Protein AF-A0A0G0HIB1-F1 (afdb_monomer)

InterPro domains:
  IPR001848 Small ribosomal subunit protein uS10 [PR00971] (5-18)
  IPR001848 Small ribosomal subunit protein uS10 [PR00971] (40-55)
  IPR001848 Small ribosomal subunit protein uS10 [PTHR11700] (4-53)
  IPR018268 Small ribosomal subunit protein uS10, conserved site [PS00361] (29-44)
  IPR027486 Small ribosomal subunit protein uS10 domain [PF00338] (7-54)
  IPR036838 Small ribosomal subunit protein uS10 domain superfamily [G3DSA:3.30.70.600] (1-54)
  IPR036838 Small ribosomal subunit protein uS10 domain superfamily [SSF54999] (5-53)

Foldseek 3Di:
DPPDDDDDDDDDPDPVVRVVVLVVVVVVCVVVVHDDDHDDDDDDDDDDDDDDDDDD

Radius of gyration: 18.29 Å; Cα contacts (8 Å, |Δi|>4): 13; chains: 1; bounding box: 45×30×46 Å

pLDDT: mean 87.25, std 9.42, range [48.78, 95.31]

Secondary structure (DSSP, 8-state):
------------S-HHHHHHHHHHHHHHHHHTT---PPP---PPP------PPPP-

Organism: NCBI:txid1618481

Solvent-accessible surface area (backbone atoms only — not comparable to full-atom values): 4190 Å² total; per-residue (Å²): 128,84,79,81,80,85,84,87,84,90,84,69,93,51,67,69,61,48,53,55,51,49,52,54,50,51,55,52,38,55,75,70,70,53,93,77,81,74,94,76,90,70,88,83,86,82,86,87,84,88,78,88,76,84,84,131

Mean predicted aligned error: 6.65 Å

Sequence (56 aa):
MPKGRIRIRLKAYDHRLIDETCQKLVDAAIKTGASIIGPVPLPTKKEVYVVNKPLE

Structure (mmCIF, N/CA/C/O backbone):
data_AF-A0A0G0HIB1-F1
#
_entry.id   AF-A0A0G0HIB1-F1
#
loop_
_atom_site.group_PDB
_atom_site.id
_atom_site.type_symbol
_atom_site.label_atom_id
_atom_site.label_alt_id
_atom_site.label_comp_id
_atom_site.label_asym_id
_atom_site.label_entity_id
_atom_site.label_seq_id
_atom_site.pdbx_PDB_ins_code
_atom_site.Cartn_x
_atom_site.Cartn_y
_atom_site.Cartn_z
_atom_site.occupancy
_atom_site.B_iso_or_equiv
_atom_site.auth_seq_id
_atom_site.auth_comp_id
_atom_site.auth_asym_id
_atom_site.auth_atom_id
_atom_site.pdbx_PDB_model_num
ATOM 1 N N . MET A 1 1 ? -13.418 21.913 16.600 1.00 48.78 1 MET A N 1
ATOM 2 C CA . MET A 1 1 ? -12.073 21.371 16.293 1.00 48.78 1 MET A CA 1
ATOM 3 C C . MET A 1 1 ? -12.096 20.832 14.873 1.00 48.78 1 MET A C 1
ATOM 5 O O . MET A 1 1 ? -13.009 20.060 14.586 1.00 48.78 1 MET A O 1
ATOM 9 N N . PRO A 1 2 ? -11.193 21.237 13.964 1.0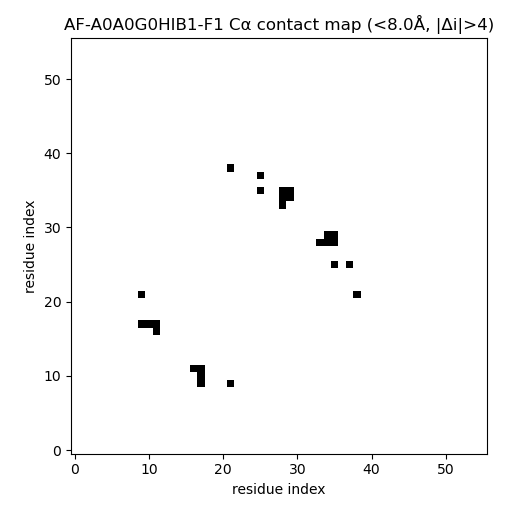0 50.41 2 PRO A N 1
ATOM 10 C CA . PRO A 1 2 ? -11.141 20.611 12.651 1.00 50.41 2 PRO A CA 1
ATOM 11 C C . PRO A 1 2 ? -10.820 19.130 12.864 1.00 50.41 2 PRO A C 1
ATOM 13 O O . PRO A 1 2 ? -9.778 18.790 13.419 1.00 50.41 2 PRO A O 1
ATOM 16 N N . LYS A 1 3 ? -11.745 18.243 12.484 1.00 66.50 3 LYS A N 1
ATOM 17 C CA . LYS A 1 3 ? -11.466 16.807 12.417 1.00 66.50 3 LYS A CA 1
ATOM 18 C C . LYS A 1 3 ? -10.340 16.640 11.394 1.00 66.50 3 LYS A C 1
ATOM 20 O O . LYS A 1 3 ? -10.581 16.792 10.197 1.00 66.50 3 LYS A O 1
ATOM 25 N N . GLY A 1 4 ? -9.108 16.438 11.862 1.00 76.81 4 GLY A N 1
ATOM 26 C CA . GLY A 1 4 ? -7.941 16.277 10.998 1.00 76.81 4 GLY A CA 1
ATOM 27 C C . GLY A 1 4 ? -8.191 15.150 9.999 1.00 76.81 4 GLY A C 1
ATOM 28 O O . GLY A 1 4 ? -8.528 14.036 10.392 1.00 76.81 4 GLY A O 1
ATOM 29 N N . ARG A 1 5 ? -8.083 15.444 8.700 1.00 82.12 5 ARG A N 1
ATOM 30 C CA . ARG A 1 5 ? -8.301 14.462 7.633 1.00 82.12 5 ARG A CA 1
ATOM 31 C C . ARG A 1 5 ? -6.955 13.994 7.102 1.00 82.12 5 ARG A C 1
ATOM 33 O O . ARG A 1 5 ? -6.263 14.748 6.424 1.00 82.12 5 ARG A O 1
ATOM 40 N N . ILE A 1 6 ? -6.609 12.744 7.379 1.00 85.38 6 ILE A N 1
ATOM 41 C CA . ILE A 1 6 ? -5.388 12.112 6.875 1.00 85.38 6 ILE A CA 1
ATOM 42 C C . ILE A 1 6 ? -5.681 11.536 5.483 1.00 85.38 6 ILE A C 1
ATOM 44 O O . ILE A 1 6 ? -6.712 10.897 5.272 1.00 85.38 6 ILE A O 1
ATOM 48 N N . ARG A 1 7 ? -4.798 11.787 4.511 1.00 87.69 7 ARG A N 1
ATOM 49 C CA . ARG A 1 7 ? -4.862 11.194 3.165 1.00 87.69 7 ARG A CA 1
ATOM 50 C C . ARG A 1 7 ? -3.598 10.377 2.929 1.00 87.69 7 ARG A C 1
ATOM 52 O O . ARG A 1 7 ? -2.508 10.937 2.911 1.00 87.69 7 ARG A O 1
ATOM 59 N N . ILE A 1 8 ? -3.757 9.074 2.728 1.00 88.69 8 ILE A N 1
ATOM 60 C CA . ILE A 1 8 ? -2.653 8.135 2.505 1.00 88.69 8 IL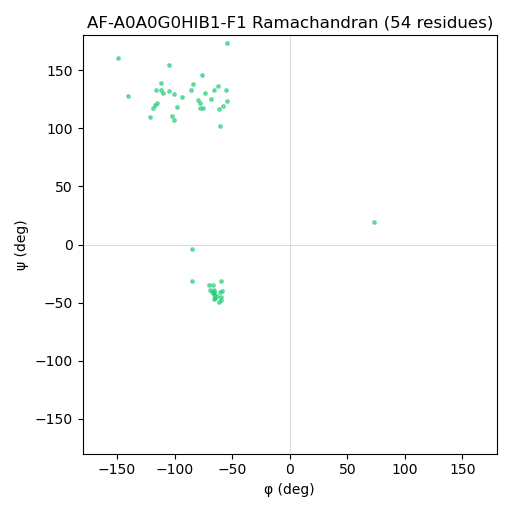E A CA 1
ATOM 61 C C . ILE A 1 8 ? -2.630 7.776 1.019 1.00 88.69 8 ILE A C 1
ATOM 63 O O . ILE A 1 8 ? -3.672 7.470 0.441 1.00 88.69 8 ILE A O 1
ATOM 67 N N . ARG A 1 9 ? -1.454 7.827 0.385 1.00 90.50 9 ARG A N 1
ATOM 68 C CA . ARG A 1 9 ? -1.268 7.405 -1.010 1.00 90.50 9 ARG A CA 1
ATOM 69 C C . ARG A 1 9 ? -0.224 6.301 -1.062 1.00 90.50 9 ARG A C 1
ATOM 71 O O . ARG A 1 9 ? 0.954 6.567 -0.849 1.00 90.50 9 ARG A O 1
ATOM 78 N N . LEU A 1 10 ? -0.666 5.085 -1.351 1.00 90.75 10 LEU A N 1
ATOM 79 C CA . LEU A 1 10 ? 0.209 3.926 -1.493 1.00 90.75 10 LEU A CA 1
ATOM 80 C C . LEU A 1 10 ? 0.776 3.874 -2.918 1.00 90.75 10 LEU A C 1
ATOM 82 O O . LEU A 1 10 ? 0.065 4.148 -3.887 1.00 90.75 10 LEU A O 1
ATOM 86 N N . LYS A 1 11 ? 2.067 3.560 -3.040 1.00 91.19 11 LYS A N 1
ATOM 87 C CA . LYS A 1 11 ? 2.758 3.324 -4.312 1.00 91.19 11 LYS A CA 1
ATOM 88 C C . LYS A 1 11 ? 3.725 2.162 -4.124 1.00 91.19 11 LYS A C 1
ATOM 90 O O . LYS A 1 11 ? 4.548 2.207 -3.217 1.00 91.19 11 LYS A O 1
ATOM 95 N N . ALA A 1 12 ? 3.637 1.166 -4.990 1.00 92.88 12 ALA A N 1
ATOM 96 C CA . ALA A 1 12 ? 4.563 0.045 -5.045 1.00 92.88 12 ALA A CA 1
ATOM 97 C C . ALA A 1 12 ? 4.672 -0.443 -6.494 1.00 92.88 12 ALA A C 1
ATOM 99 O O . ALA A 1 12 ? 3.795 -0.153 -7.309 1.00 92.88 12 ALA A O 1
ATOM 100 N N . TYR A 1 13 ? 5.742 -1.176 -6.799 1.00 91.44 13 TYR A N 1
ATOM 101 C CA . TYR A 1 13 ? 5.902 -1.854 -8.088 1.00 91.44 13 TYR A CA 1
ATOM 102 C C . TYR A 1 13 ? 5.213 -3.223 -8.114 1.00 91.44 13 TYR A C 1
ATOM 104 O O . TYR A 1 13 ? 4.728 -3.642 -9.160 1.00 91.44 13 TYR A O 1
ATOM 112 N N . ASP A 1 14 ? 5.148 -3.903 -6.966 1.00 93.62 14 ASP A N 1
ATOM 113 C CA . ASP A 1 14 ? 4.443 -5.175 -6.812 1.00 93.62 14 ASP A CA 1
ATOM 114 C C . ASP A 1 14 ? 3.007 -4.940 -6.322 1.00 93.62 14 ASP A C 1
ATOM 116 O O . ASP A 1 14 ? 2.786 -4.286 -5.298 1.00 93.62 14 ASP A O 1
ATOM 120 N N . HIS A 1 15 ? 2.039 -5.499 -7.052 1.00 90.44 15 HIS A N 1
ATOM 121 C CA . HIS A 1 15 ? 0.618 -5.441 -6.719 1.00 90.44 15 HIS A CA 1
ATOM 122 C C . HIS A 1 15 ? 0.284 -6.229 -5.440 1.00 90.44 15 HIS A C 1
ATOM 124 O O . HIS A 1 15 ? -0.530 -5.788 -4.635 1.00 90.44 15 HIS A O 1
ATOM 130 N N . ARG A 1 16 ? 0.959 -7.357 -5.182 1.00 94.56 16 ARG A N 1
ATOM 131 C CA . ARG A 1 16 ? 0.646 -8.206 -4.019 1.00 94.56 16 ARG A CA 1
ATOM 132 C C . ARG A 1 16 ? 0.955 -7.494 -2.709 1.00 94.56 16 ARG A C 1
ATOM 134 O O . ARG A 1 16 ? 0.159 -7.516 -1.775 1.00 94.56 16 ARG A O 1
ATOM 141 N N . LEU A 1 17 ? 2.104 -6.822 -2.671 1.00 94.88 17 LEU A N 1
ATOM 142 C CA . LEU A 1 17 ? 2.568 -6.089 -1.498 1.00 94.88 17 LEU A CA 1
ATOM 143 C C . LEU A 1 17 ? 1.648 -4.902 -1.175 1.00 94.88 17 LEU A C 1
ATOM 145 O O . LEU A 1 17 ? 1.351 -4.646 -0.004 1.00 94.88 17 LEU A O 1
ATOM 149 N N . ILE A 1 18 ? 1.202 -4.161 -2.197 1.00 93.44 18 ILE A N 1
ATOM 150 C CA . ILE A 1 18 ? 0.323 -3.005 -1.984 1.00 93.44 18 ILE A CA 1
ATOM 151 C C . ILE A 1 18 ? -1.062 -3.436 -1.509 1.00 93.44 18 ILE A C 1
ATOM 153 O O . ILE A 1 18 ? -1.581 -2.801 -0.593 1.00 93.44 18 ILE A O 1
ATOM 157 N N . ASP A 1 19 ? -1.605 -4.531 -2.040 1.00 92.75 19 ASP A N 1
ATOM 158 C CA . ASP A 1 19 ? -2.906 -5.064 -1.629 1.00 92.75 19 ASP A 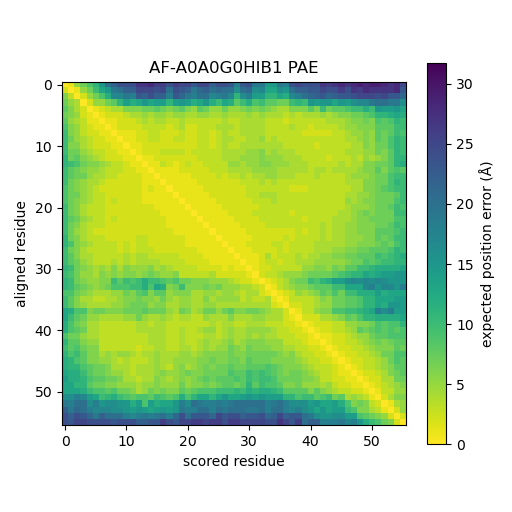CA 1
ATOM 159 C C . ASP A 1 19 ? -2.867 -5.567 -0.178 1.00 92.75 19 ASP A C 1
ATOM 161 O O . ASP A 1 19 ? -3.700 -5.168 0.641 1.00 92.75 19 ASP A O 1
ATOM 165 N N . GLU A 1 20 ? -1.844 -6.349 0.187 1.00 95.31 20 GLU A N 1
ATOM 166 C CA . GLU A 1 20 ? -1.652 -6.833 1.561 1.00 95.31 20 GLU A CA 1
ATOM 167 C C . GLU A 1 20 ? -1.503 -5.671 2.558 1.00 95.31 20 GLU A C 1
ATOM 169 O O . GLU A 1 20 ? -2.119 -5.651 3.628 1.00 95.31 20 GLU A O 1
ATOM 174 N N . THR A 1 21 ? -0.696 -4.670 2.204 1.00 94.44 21 THR A N 1
ATOM 175 C CA . THR A 1 21 ? -0.480 -3.486 3.047 1.00 94.44 21 THR A CA 1
ATOM 176 C C . THR A 1 21 ? -1.753 -2.656 3.176 1.00 94.44 21 THR A C 1
ATOM 178 O O . THR A 1 21 ? -2.053 -2.138 4.255 1.00 94.44 21 THR A O 1
ATOM 181 N N . CYS A 1 22 ? -2.520 -2.532 2.091 1.00 93.75 22 CYS A N 1
ATOM 182 C CA . CYS A 1 22 ? -3.779 -1.806 2.096 1.00 93.75 22 CYS A CA 1
ATOM 183 C C . CYS A 1 22 ? -4.789 -2.468 3.037 1.00 93.75 22 CYS A C 1
ATOM 185 O O . CYS A 1 22 ? -5.376 -1.780 3.874 1.00 93.75 22 CYS A O 1
ATOM 187 N N . GLN A 1 23 ? -4.901 -3.798 2.986 1.00 93.38 23 GLN A N 1
ATOM 188 C CA . GLN A 1 23 ? -5.769 -4.558 3.881 1.00 93.38 23 GLN A CA 1
ATOM 189 C C . GLN A 1 23 ? -5.384 -4.356 5.354 1.00 93.38 23 GLN A C 1
ATOM 191 O O . GLN A 1 23 ? -6.232 -4.005 6.174 1.00 93.38 23 GLN A O 1
ATOM 196 N N . LYS A 1 24 ? -4.088 -4.461 5.683 1.00 93.94 24 LYS A N 1
ATOM 197 C CA . LYS A 1 24 ? -3.585 -4.230 7.051 1.00 93.94 24 LYS A CA 1
ATOM 198 C C . LYS A 1 24 ? -3.912 -2.827 7.571 1.00 93.94 24 LYS A C 1
ATOM 200 O O . LYS A 1 24 ? -4.262 -2.669 8.741 1.00 93.94 24 LYS A O 1
ATOM 205 N N . LEU A 1 25 ? -3.800 -1.805 6.720 1.00 91.75 25 LEU A N 1
ATOM 206 C CA . LEU A 1 25 ? -4.132 -0.423 7.079 1.00 91.75 25 LEU A CA 1
ATOM 207 C C . LEU A 1 25 ? -5.629 -0.237 7.320 1.00 91.75 25 LEU A C 1
ATOM 209 O O . LEU A 1 25 ? -6.008 0.450 8.270 1.00 91.75 25 LEU A O 1
ATOM 213 N N . VAL A 1 26 ? -6.468 -0.852 6.487 1.00 91.50 26 VAL A N 1
ATOM 214 C CA . VAL A 1 26 ? -7.924 -0.832 6.659 1.00 91.50 26 VAL A CA 1
ATOM 215 C C . VAL A 1 26 ? -8.301 -1.491 7.984 1.00 91.50 26 VAL A C 1
ATOM 217 O O . VAL A 1 26 ? -8.988 -0.865 8.790 1.00 91.50 26 VAL A O 1
ATOM 220 N N . ASP A 1 27 ? -7.775 -2.681 8.275 1.00 92.88 27 ASP A N 1
ATOM 221 C CA . ASP A 1 27 ? -8.053 -3.394 9.527 1.00 92.88 27 ASP A CA 1
ATOM 222 C C . ASP A 1 27 ? -7.602 -2.594 10.760 1.00 92.88 27 ASP A C 1
ATOM 224 O O . ASP A 1 27 ? -8.310 -2.531 11.768 1.00 92.88 27 ASP A O 1
ATOM 228 N N . ALA A 1 28 ? -6.436 -1.943 10.693 1.00 91.94 28 ALA A N 1
ATOM 229 C CA . ALA A 1 28 ? -5.932 -1.095 11.773 1.00 91.94 28 ALA A CA 1
ATOM 230 C C . ALA A 1 28 ? -6.806 0.153 11.994 1.00 91.94 28 ALA A C 1
ATOM 232 O O . ALA A 1 28 ? -7.092 0.534 13.133 1.00 91.94 28 ALA A O 1
ATOM 233 N N . ALA A 1 29 ? -7.271 0.784 10.917 1.00 90.31 29 ALA A N 1
ATOM 234 C CA . ALA A 1 29 ? -8.136 1.953 11.006 1.00 90.31 29 ALA A CA 1
ATOM 235 C C . ALA A 1 29 ? -9.544 1.588 11.525 1.00 90.31 29 ALA A C 1
ATOM 237 O O . ALA A 1 29 ? -10.117 2.338 12.315 1.00 90.31 29 ALA A O 1
ATOM 238 N N . ILE A 1 30 ? -10.066 0.407 11.168 1.00 89.62 30 ILE A N 1
ATOM 239 C CA . ILE A 1 30 ? -11.326 -0.118 11.720 1.00 89.62 30 ILE A CA 1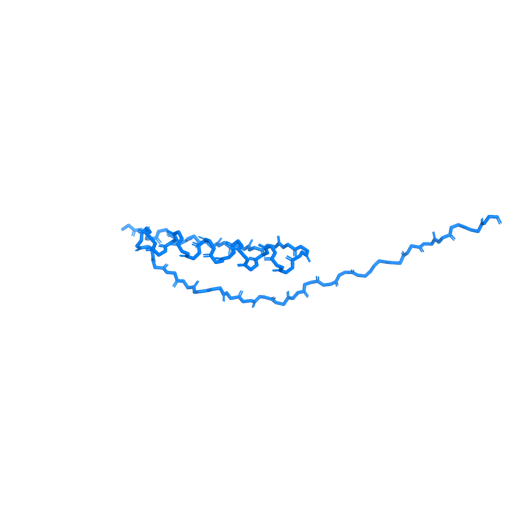
ATOM 240 C C . ILE A 1 30 ? -11.172 -0.385 13.221 1.00 89.62 30 ILE A C 1
ATOM 242 O O . ILE A 1 30 ? -12.013 0.048 14.008 1.00 89.62 30 ILE A O 1
ATOM 246 N N . LYS A 1 31 ? -10.071 -1.025 13.642 1.00 92.25 31 LYS A N 1
ATOM 247 C CA . LYS A 1 31 ? -9.779 -1.293 15.065 1.00 92.25 31 LYS A CA 1
ATOM 248 C C . LYS A 1 31 ? -9.681 -0.026 15.915 1.00 92.25 31 LYS A C 1
ATOM 250 O O . LYS A 1 31 ? -10.022 -0.060 17.091 1.00 92.25 31 LYS A O 1
ATOM 255 N N . THR A 1 32 ? -9.225 1.083 15.338 1.00 87.94 32 THR A N 1
ATOM 256 C CA . THR A 1 32 ? -9.138 2.379 16.035 1.00 87.94 32 THR A CA 1
ATOM 257 C C . THR A 1 32 ? -10.446 3.177 16.008 1.00 87.94 32 THR A C 1
ATOM 259 O O . THR A 1 32 ? -10.524 4.229 16.640 1.00 87.94 32 THR A O 1
ATOM 262 N N . GLY A 1 33 ? -11.484 2.697 15.311 1.00 83.75 33 GLY A N 1
ATOM 263 C CA . GLY A 1 33 ? -12.779 3.376 15.204 1.00 83.75 33 GLY A CA 1
ATOM 264 C C . GLY A 1 33 ? -12.758 4.617 14.304 1.00 83.75 33 GLY A C 1
ATOM 265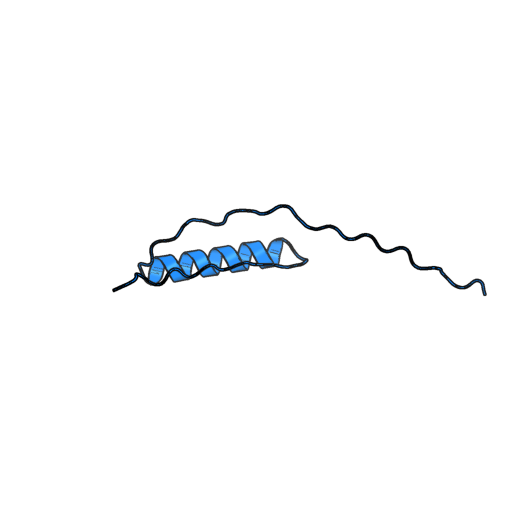 O O . GLY A 1 33 ? -13.634 5.478 14.414 1.00 83.75 33 GLY A O 1
ATOM 266 N N . ALA A 1 34 ? -11.760 4.744 13.424 1.00 83.81 34 ALA A N 1
ATOM 267 C CA . ALA A 1 34 ? -11.658 5.867 12.502 1.00 83.81 34 ALA A CA 1
ATOM 268 C C . ALA A 1 34 ? -12.651 5.730 11.332 1.00 83.81 34 ALA A C 1
ATOM 270 O O . ALA A 1 34 ? -12.914 4.639 10.832 1.00 83.81 34 ALA A O 1
ATOM 271 N N . SER A 1 35 ? -13.184 6.858 10.850 1.00 83.94 35 SER A N 1
ATOM 272 C CA . SER A 1 35 ? -14.021 6.885 9.644 1.00 83.94 35 SER A CA 1
ATOM 273 C C . SER A 1 35 ? -13.140 6.812 8.394 1.00 83.94 35 SER A C 1
ATOM 275 O O . SER A 1 35 ? -12.318 7.701 8.155 1.00 83.94 35 SER A O 1
ATOM 277 N N . ILE A 1 36 ? -13.304 5.746 7.609 1.00 84.38 36 ILE A N 1
ATOM 278 C CA . ILE A 1 36 ? -12.466 5.435 6.446 1.00 84.38 36 ILE A CA 1
ATOM 279 C C . ILE A 1 36 ? -13.289 5.586 5.171 1.00 84.38 36 ILE A C 1
ATOM 281 O O . ILE A 1 36 ? -14.437 5.159 5.088 1.00 84.38 36 ILE A O 1
ATOM 285 N N . ILE A 1 37 ? -12.662 6.159 4.151 1.00 83.31 37 ILE A N 1
ATOM 286 C CA . ILE A 1 37 ? -13.101 6.032 2.765 1.00 83.31 37 ILE A CA 1
ATOM 287 C C . ILE A 1 37 ? -12.213 4.930 2.199 1.00 83.31 37 ILE A C 1
ATOM 289 O O . ILE A 1 37 ? -10.992 5.063 2.277 1.00 83.31 37 ILE A O 1
ATOM 293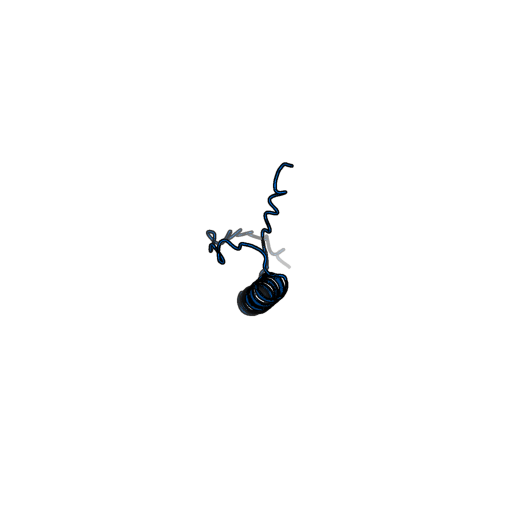 N N . GLY A 1 38 ? -12.819 3.823 1.763 1.00 82.06 38 GLY A N 1
ATOM 294 C CA . GLY A 1 38 ? -12.117 2.595 1.377 1.00 82.06 38 GLY A CA 1
ATOM 295 C C . GLY A 1 38 ? -11.032 2.798 0.308 1.00 82.06 38 GLY A C 1
ATOM 296 O O . GLY A 1 38 ? -10.879 3.896 -0.234 1.00 82.06 38 GLY A O 1
ATOM 297 N N . PRO A 1 39 ? -10.257 1.752 -0.010 1.00 86.25 39 PRO A N 1
ATOM 298 C CA . PRO A 1 39 ? -9.190 1.854 -0.996 1.00 86.25 39 PRO A CA 1
ATOM 299 C C . PRO A 1 39 ? -9.733 2.306 -2.352 1.00 86.25 39 PRO A C 1
ATOM 301 O O . PRO A 1 39 ? -10.570 1.641 -2.955 1.00 86.25 39 PRO A O 1
ATOM 304 N N . VAL A 1 40 ? -9.249 3.453 -2.830 1.00 90.06 40 VAL A N 1
ATOM 305 C CA . VAL A 1 40 ? -9.575 3.965 -4.163 1.00 90.06 40 VAL A CA 1
ATOM 306 C C . VAL A 1 40 ? -8.404 3.636 -5.087 1.00 90.06 40 VAL A C 1
ATOM 308 O O . VAL A 1 40 ? -7.348 4.268 -4.954 1.00 90.06 40 VAL A O 1
ATOM 311 N N . PRO A 1 41 ? -8.549 2.662 -6.006 1.00 88.25 41 PRO A N 1
ATOM 312 C CA . PRO A 1 41 ? -7.498 2.349 -6.957 1.00 88.25 41 PRO A CA 1
ATOM 313 C C . PRO A 1 41 ? -7.294 3.537 -7.896 1.00 88.25 41 PRO A C 1
ATOM 315 O O . PRO A 1 41 ? -8.239 4.124 -8.425 1.00 88.25 41 PRO A O 1
ATOM 318 N N . LEU A 1 42 ? -6.033 3.907 -8.084 1.00 90.38 42 LEU A N 1
ATOM 319 C CA . LEU A 1 42 ? -5.628 4.951 -9.014 1.00 90.38 42 LEU A CA 1
ATOM 320 C C . LEU A 1 42 ? -5.010 4.314 -10.262 1.00 90.38 42 LEU A C 1
ATOM 322 O O . LEU A 1 42 ? -4.447 3.225 -10.162 1.00 90.38 42 LEU A O 1
ATOM 326 N N . PRO A 1 43 ? -5.044 4.998 -11.417 1.00 91.88 43 PRO A N 1
ATOM 327 C CA . PRO A 1 43 ? -4.385 4.514 -12.622 1.00 91.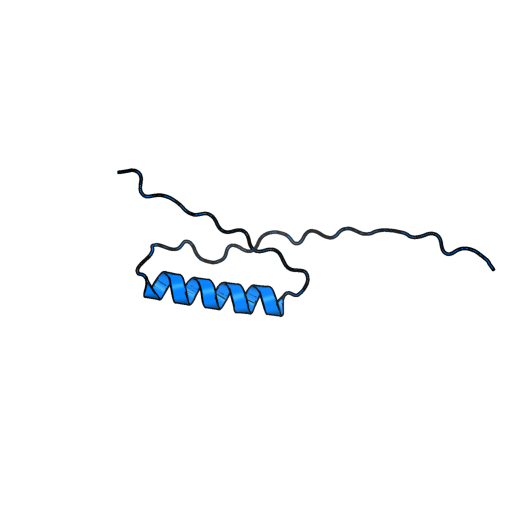88 43 PRO A CA 1
ATOM 328 C C . PRO A 1 43 ? -2.897 4.229 -12.389 1.00 91.88 43 PRO A C 1
ATOM 330 O O . PRO A 1 43 ? -2.171 5.059 -11.827 1.00 91.88 43 PRO A O 1
ATOM 333 N N . THR A 1 44 ? -2.438 3.071 -12.858 1.00 91.12 44 THR A N 1
ATOM 334 C CA . THR A 1 44 ? -1.030 2.675 -12.797 1.00 91.12 44 THR A CA 1
ATOM 335 C C . THR A 1 44 ? -0.200 3.552 -13.726 1.00 91.12 44 THR A C 1
ATOM 337 O O . THR A 1 44 ? -0.468 3.640 -14.924 1.00 91.12 44 THR A O 1
ATOM 340 N N . LYS A 1 45 ? 0.841 4.189 -13.185 1.00 90.50 45 LYS A N 1
ATOM 341 C CA . LYS A 1 45 ? 1.831 4.895 -14.001 1.00 90.50 45 LYS A CA 1
ATOM 342 C C . LYS A 1 45 ? 2.813 3.884 -14.577 1.00 90.50 45 LYS A C 1
ATOM 344 O O . LYS A 1 45 ? 3.435 3.143 -13.822 1.00 90.50 45 LYS A O 1
ATOM 349 N N . LYS A 1 46 ? 2.951 3.873 -15.899 1.00 91.12 46 LYS A N 1
ATOM 350 C CA . LYS A 1 46 ? 3.929 3.057 -16.616 1.00 91.12 46 LYS A CA 1
ATOM 351 C C . LYS A 1 46 ? 4.898 3.988 -17.333 1.00 91.12 46 LYS A C 1
ATOM 353 O O . LYS A 1 46 ? 4.476 4.772 -18.175 1.00 91.12 46 LYS A O 1
ATOM 358 N N . GLU A 1 47 ? 6.174 3.886 -16.995 1.00 92.00 47 GLU A N 1
ATOM 359 C CA . GLU A 1 47 ? 7.254 4.607 -17.666 1.00 92.00 47 GLU A CA 1
ATOM 360 C C . GLU A 1 47 ? 8.081 3.594 -18.460 1.00 92.00 47 GLU A C 1
ATOM 362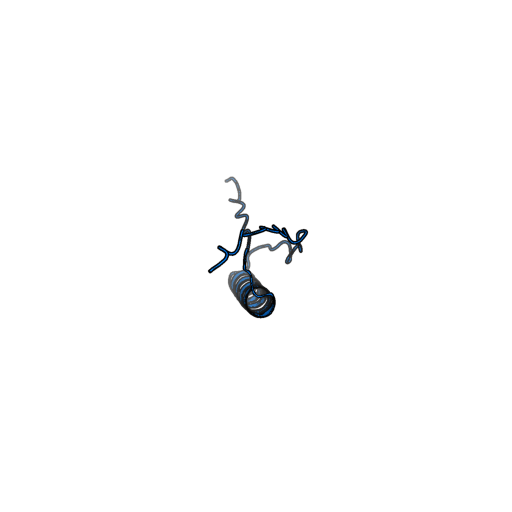 O O . GLU A 1 47 ? 8.418 2.524 -17.953 1.00 92.00 47 GLU A O 1
ATOM 367 N N . VAL A 1 48 ? 8.337 3.900 -19.731 1.00 92.69 48 VAL A N 1
ATOM 368 C CA . VAL A 1 48 ? 9.092 3.039 -20.647 1.00 92.69 48 VAL A CA 1
ATOM 369 C C . VAL A 1 48 ? 10.367 3.778 -21.020 1.00 92.69 48 VAL A C 1
ATOM 371 O O . VAL A 1 48 ? 10.303 4.881 -21.555 1.00 92.69 48 VAL A O 1
ATOM 374 N N . TYR A 1 49 ? 11.512 3.162 -20.735 1.00 92.19 49 TYR A N 1
ATOM 375 C CA . TYR A 1 49 ? 12.833 3.710 -21.024 1.00 92.19 49 TYR A CA 1
ATOM 376 C C . TYR A 1 49 ? 13.538 2.814 -22.041 1.00 92.19 49 TYR A C 1
ATOM 378 O O . TYR A 1 49 ? 13.546 1.592 -21.895 1.00 92.19 49 TYR A O 1
ATOM 386 N N . VAL A 1 50 ? 14.121 3.423 -23.073 1.00 92.44 50 VAL A N 1
ATOM 387 C CA . VAL A 1 50 ? 14.955 2.731 -24.062 1.00 92.44 50 VAL A CA 1
ATOM 388 C C . VAL A 1 50 ? 16.414 2.994 -23.707 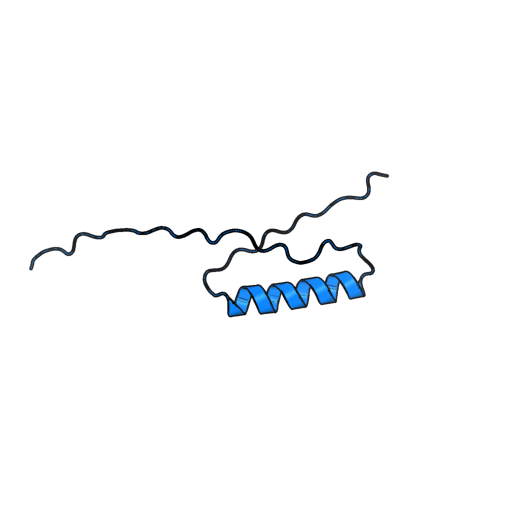1.00 92.44 50 VAL A C 1
ATOM 390 O O . VAL A 1 50 ? 16.798 4.142 -23.492 1.00 92.44 50 VAL A O 1
ATOM 393 N N . VAL A 1 51 ? 17.219 1.936 -23.637 1.00 93.19 51 VAL A N 1
ATOM 394 C CA . VAL A 1 51 ? 18.665 2.022 -23.394 1.00 93.19 51 VAL A CA 1
ATOM 395 C C . VAL A 1 51 ? 19.419 1.606 -24.655 1.00 93.19 51 VAL A C 1
ATOM 397 O O . VAL A 1 51 ? 19.097 0.585 -25.262 1.00 93.19 51 VAL A O 1
ATOM 400 N N . ASN A 1 52 ? 20.425 2.388 -25.057 1.00 89.94 52 ASN A N 1
ATOM 401 C CA . ASN A 1 52 ? 21.325 1.999 -26.142 1.00 89.94 52 ASN A CA 1
ATOM 402 C C . ASN A 1 52 ? 22.295 0.941 -25.615 1.00 89.94 52 ASN A C 1
ATOM 404 O O . ASN A 1 52 ? 23.071 1.211 -24.698 1.00 89.94 52 ASN A O 1
ATOM 408 N N . LYS A 1 53 ? 22.253 -0.263 -26.188 1.00 84.19 53 LYS A N 1
ATOM 409 C CA . LYS A 1 53 ? 23.255 -1.293 -25.914 1.00 84.19 53 LYS A CA 1
ATOM 410 C C . LYS A 1 53 ? 24.514 -0.947 -26.726 1.00 84.19 53 LYS A C 1
ATOM 412 O O . LYS A 1 53 ? 24.387 -0.816 -27.944 1.00 84.19 53 LYS A O 1
ATOM 417 N N . PRO A 1 54 ? 25.689 -0.750 -26.103 1.00 80.12 54 PRO A N 1
ATOM 418 C CA . PRO A 1 54 ? 26.911 -0.517 -26.862 1.00 80.12 54 PRO A CA 1
ATOM 419 C C . PRO A 1 54 ? 27.222 -1.752 -27.720 1.00 80.12 54 PRO A C 1
ATOM 421 O O . PRO A 1 54 ? 27.049 -2.883 -27.264 1.00 80.12 54 PRO A O 1
ATOM 424 N N . LEU A 1 55 ? 27.605 -1.511 -28.976 1.00 80.31 55 LEU A N 1
ATOM 425 C CA . LEU A 1 55 ? 28.155 -2.528 -29.871 1.00 80.31 55 LEU A CA 1
ATOM 426 C C . LEU A 1 55 ? 29.585 -2.829 -29.407 1.00 80.31 55 LEU A C 1
ATOM 428 O O . LEU A 1 55 ? 30.339 -1.894 -29.138 1.00 80.31 55 LEU A O 1
ATOM 432 N N . GLU A 1 56 ? 29.891 -4.116 -29.258 1.00 66.00 56 GLU A N 1
ATOM 433 C CA . GLU A 1 56 ? 31.226 -4.644 -28.951 1.00 66.00 56 GLU A CA 1
ATOM 434 C C . GLU A 1 56 ? 32.133 -4.573 -30.186 1.00 66.00 56 GLU A C 1
ATOM 436 O O . GLU A 1 56 ? 31.621 -4.841 -31.301 1.00 66.00 56 GLU A O 1
#